Protein AF-A0A7Y9J6U3-F1 (afdb_monomer_lite)

Organism: NCBI:txid663602

Structure (mmCIF, N/CA/C/O backbone):
data_AF-A0A7Y9J6U3-F1
#
_entry.id   AF-A0A7Y9J6U3-F1
#
loop_
_atom_site.group_PDB
_atom_site.id
_atom_site.type_symbol
_atom_site.label_atom_id
_atom_site.label_alt_id
_atom_site.label_comp_id
_atom_site.label_asym_id
_atom_site.label_entity_id
_atom_site.label_seq_id
_atom_site.pdbx_PDB_ins_code
_atom_site.Cartn_x
_atom_site.Cartn_y
_atom_site.Cartn_z
_atom_site.occupancy
_atom_site.B_iso_or_equiv
_atom_site.auth_seq_id
_atom_site.auth_comp_id
_atom_site.auth_asym_id
_atom_site.auth_atom_id
_atom_site.pdbx_PDB_model_num
ATOM 1 N N . MET A 1 1 ? -11.094 16.424 -9.451 1.00 43.16 1 MET A N 1
ATOM 2 C CA . MET A 1 1 ? -11.502 15.242 -8.661 1.00 43.16 1 MET A CA 1
ATOM 3 C C . MET A 1 1 ? -12.528 15.706 -7.629 1.00 43.16 1 MET A C 1
ATOM 5 O O . MET A 1 1 ? -12.165 16.475 -6.747 1.00 43.16 1 MET A O 1
ATOM 9 N N . ARG A 1 2 ? -13.823 15.393 -7.799 1.00 45.84 2 ARG A N 1
ATOM 10 C CA . ARG A 1 2 ? -14.856 15.804 -6.826 1.00 45.84 2 ARG A CA 1
ATOM 11 C C . ARG A 1 2 ? -14.657 14.991 -5.543 1.00 45.84 2 ARG A C 1
ATOM 13 O O . ARG A 1 2 ? -14.618 13.768 -5.607 1.00 45.84 2 ARG A O 1
ATOM 20 N N . ARG A 1 3 ? -14.495 15.668 -4.404 1.00 54.56 3 ARG A N 1
ATOM 21 C CA . ARG A 1 3 ? -14.410 15.035 -3.080 1.00 54.56 3 ARG A CA 1
ATOM 22 C C . ARG A 1 3 ? -15.742 14.324 -2.823 1.00 54.56 3 ARG A C 1
ATOM 24 O O . ARG A 1 3 ? -16.779 14.980 -2.865 1.00 54.56 3 ARG A O 1
ATOM 31 N N . ASN A 1 4 ? -15.724 13.010 -2.619 1.00 56.72 4 ASN A N 1
ATOM 32 C CA . ASN A 1 4 ? -16.923 12.273 -2.226 1.00 56.72 4 ASN A CA 1
ATOM 33 C C . ASN A 1 4 ? -17.311 12.733 -0.805 1.00 56.72 4 ASN A C 1
ATOM 35 O O . ASN A 1 4 ? -16.501 12.533 0.104 1.00 56.72 4 ASN A O 1
ATOM 39 N N . PRO A 1 5 ? -18.478 13.366 -0.584 1.00 60.69 5 PRO A N 1
ATOM 40 C CA . PRO A 1 5 ? -18.851 13.914 0.725 1.00 60.69 5 PRO A CA 1
ATOM 41 C C . PRO A 1 5 ? -18.899 12.857 1.841 1.00 60.69 5 PRO A C 1
ATOM 43 O O . PRO A 1 5 ? -18.745 13.204 3.006 1.00 60.69 5 PRO A O 1
ATOM 46 N N . ASN A 1 6 ? -18.996 11.570 1.492 1.00 64.69 6 ASN A N 1
ATOM 47 C CA . ASN A 1 6 ? -19.074 10.463 2.448 1.00 64.69 6 ASN A CA 1
ATOM 48 C C . ASN A 1 6 ? -17.698 9.945 2.924 1.00 64.69 6 ASN A C 1
ATOM 50 O O . ASN A 1 6 ? -17.629 9.019 3.723 1.00 64.69 6 ASN A O 1
ATOM 54 N N . THR A 1 7 ? -16.577 10.515 2.461 1.00 68.75 7 THR A N 1
ATOM 55 C CA . THR A 1 7 ? -15.215 10.035 2.818 1.00 68.75 7 THR A CA 1
ATOM 56 C C . THR A 1 7 ? -14.757 10.380 4.239 1.00 68.75 7 THR A C 1
ATOM 58 O O . THR A 1 7 ? -13.775 9.815 4.741 1.00 68.75 7 THR A O 1
ATOM 61 N N . ASP A 1 8 ? -15.484 11.276 4.903 1.00 77.44 8 ASP A N 1
ATOM 62 C CA . ASP A 1 8 ? -15.329 11.586 6.327 1.00 77.44 8 ASP A CA 1
ATOM 63 C C . ASP A 1 8 ? -16.398 10.893 7.192 1.00 77.44 8 ASP A C 1
ATOM 65 O O . ASP A 1 8 ? -16.279 10.885 8.417 1.00 77.44 8 ASP A O 1
ATOM 69 N N . ASP A 1 9 ? -17.407 10.267 6.575 1.00 87.19 9 ASP A N 1
ATOM 70 C CA . ASP A 1 9 ? -18.463 9.548 7.282 1.00 87.19 9 ASP A CA 1
ATOM 71 C C . ASP A 1 9 ? -17.975 8.156 7.700 1.00 87.19 9 ASP A C 1
ATOM 73 O O . ASP A 1 9 ? -17.939 7.199 6.924 1.00 87.19 9 ASP A O 1
ATOM 77 N N . LEU A 1 10 ? -17.596 8.042 8.971 1.00 86.94 10 LEU A N 1
ATOM 78 C CA . LEU A 1 10 ? -17.148 6.786 9.561 1.00 86.94 10 LEU A CA 1
ATOM 79 C C . LEU A 1 10 ? -18.225 5.694 9.505 1.00 86.94 10 LEU A C 1
ATOM 81 O O . LEU A 1 10 ? -17.886 4.519 9.396 1.00 86.94 10 LEU A O 1
ATOM 85 N N . THR A 1 11 ? -19.505 6.065 9.572 1.00 89.31 11 THR A N 1
ATOM 86 C CA . THR A 1 11 ? -20.626 5.117 9.507 1.00 89.31 11 THR A CA 1
ATOM 87 C C . THR A 1 11 ? -20.688 4.480 8.128 1.00 89.31 11 THR A C 1
ATOM 89 O O . THR A 1 11 ? -20.789 3.262 8.026 1.00 89.31 11 THR A O 1
ATOM 92 N N . TYR A 1 12 ? -20.533 5.290 7.079 1.00 89.44 12 TYR A N 1
ATOM 93 C CA . TYR A 1 12 ? -20.434 4.814 5.703 1.00 89.44 12 TYR A CA 1
ATOM 94 C C . TYR A 1 12 ? -19.208 3.920 5.492 1.00 89.44 12 TYR A C 1
ATOM 96 O O . TYR A 1 12 ? -19.327 2.825 4.960 1.00 89.44 12 TYR A O 1
ATOM 104 N N . LEU A 1 13 ? -18.020 4.327 5.950 1.00 92.06 13 LEU A N 1
ATOM 105 C CA . LEU A 1 13 ? -16.812 3.503 5.775 1.00 92.06 13 LEU A CA 1
ATOM 106 C C . LEU A 1 13 ? -16.921 2.144 6.487 1.00 92.06 13 LEU A C 1
ATOM 108 O O . LEU A 1 13 ? -16.417 1.140 5.986 1.00 92.06 13 LEU A O 1
ATOM 112 N N . ARG A 1 14 ? -17.619 2.098 7.626 1.00 92.25 14 ARG A N 1
ATOM 113 C CA . ARG A 1 14 ? -17.866 0.868 8.385 1.00 92.25 14 ARG A CA 1
ATOM 114 C C . ARG A 1 14 ? -18.756 -0.138 7.669 1.00 92.25 14 ARG A C 1
ATOM 116 O O . ARG A 1 14 ? -18.616 -1.321 7.949 1.00 92.25 14 ARG A O 1
ATOM 123 N N . THR A 1 15 ? -19.613 0.273 6.732 1.00 92.50 15 THR A N 1
ATOM 124 C CA . THR A 1 15 ? -20.433 -0.694 5.977 1.00 92.50 15 THR A CA 1
ATOM 125 C C . THR A 1 15 ? -19.600 -1.583 5.052 1.00 92.50 15 THR A C 1
ATOM 127 O O . THR A 1 15 ? -20.090 -2.615 4.607 1.00 92.50 15 THR A O 1
ATOM 130 N N . PHE A 1 16 ? -18.353 -1.192 4.766 1.00 90.25 16 PHE A N 1
ATOM 131 C CA . PHE A 1 16 ? -17.386 -1.949 3.959 1.00 90.25 16 PHE A CA 1
ATOM 132 C C . PHE A 1 16 ? -16.295 -2.612 4.807 1.00 90.25 16 PHE A C 1
ATOM 134 O O . PHE A 1 16 ? -15.432 -3.308 4.274 1.00 90.25 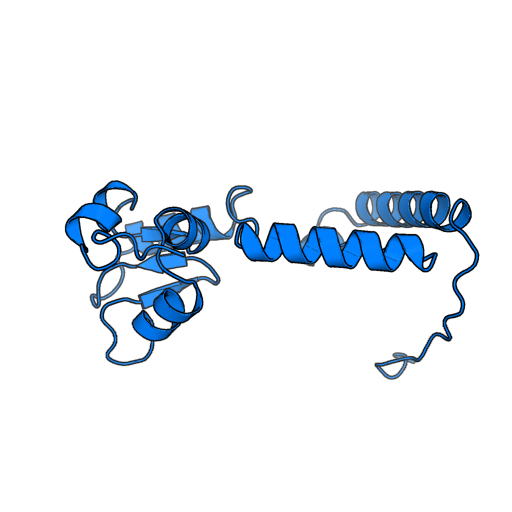16 PHE A O 1
ATOM 141 N N . ALA A 1 17 ? -16.299 -2.367 6.118 1.00 91.06 17 ALA A N 1
ATOM 142 C CA . ALA A 1 17 ? -15.341 -2.941 7.040 1.00 91.06 17 ALA A CA 1
ATOM 143 C C . ALA A 1 17 ? -15.898 -4.233 7.637 1.00 91.06 17 ALA A C 1
ATOM 145 O O . ALA A 1 17 ? -17.082 -4.343 7.950 1.00 91.06 17 ALA A O 1
ATOM 146 N N . ASP A 1 18 ? -15.010 -5.188 7.862 1.00 91.25 18 ASP A N 1
ATOM 147 C CA . ASP A 1 18 ? -15.327 -6.416 8.563 1.00 91.25 18 ASP A CA 1
ATOM 148 C C . ASP A 1 18 ? -14.796 -6.315 9.999 1.00 91.25 18 ASP A C 1
ATOM 150 O O . ASP A 1 18 ? -13.586 -6.307 10.217 1.00 91.25 18 ASP A O 1
ATOM 154 N N . ASP A 1 19 ? -15.689 -6.183 10.987 1.00 93.62 19 ASP A N 1
ATOM 155 C CA . ASP A 1 19 ? -15.324 -5.972 12.405 1.00 93.62 19 ASP A CA 1
ATOM 156 C C . ASP A 1 19 ? -14.436 -4.724 12.612 1.00 93.62 19 ASP A C 1
ATOM 158 O O . ASP A 1 19 ? -13.420 -4.760 13.307 1.00 93.62 19 ASP A O 1
ATOM 162 N N . ASP A 1 20 ? -14.800 -3.618 11.947 1.00 95.69 20 ASP A N 1
ATOM 163 C CA . ASP A 1 20 ? -14.028 -2.366 11.831 1.00 95.69 20 ASP A CA 1
ATOM 164 C C . ASP A 1 20 ? -12.662 -2.499 11.118 1.00 95.69 20 ASP A C 1
ATOM 166 O O . ASP A 1 20 ? -11.923 -1.513 11.018 1.00 95.69 20 ASP A O 1
ATOM 170 N N . VAL A 1 21 ? -12.313 -3.682 10.601 1.00 95.31 21 VAL A N 1
ATOM 171 C CA . VAL A 1 21 ? -11.079 -3.931 9.845 1.00 95.31 21 VAL A CA 1
ATOM 172 C C . VAL A 1 21 ? -11.341 -3.770 8.353 1.00 95.31 21 VAL A C 1
ATOM 174 O O . VAL A 1 21 ? -12.260 -4.369 7.800 1.00 95.31 21 VAL A O 1
ATOM 177 N N . ILE A 1 22 ? -10.513 -2.978 7.677 1.00 93.94 22 ILE A N 1
ATOM 178 C CA . ILE A 1 22 ? -10.662 -2.700 6.248 1.00 93.94 22 ILE A CA 1
ATOM 179 C C . ILE A 1 2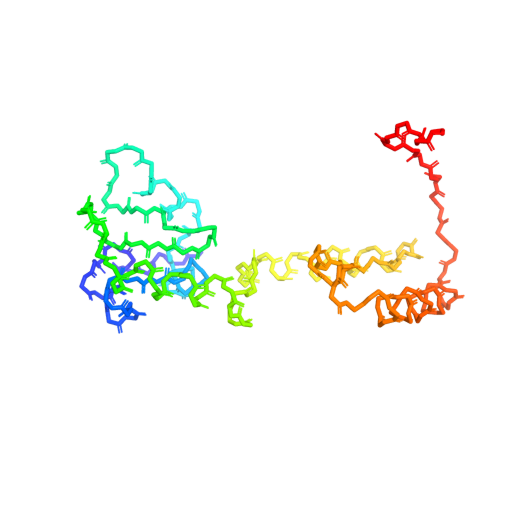2 ? -9.303 -2.577 5.557 1.00 93.94 22 ILE A C 1
ATOM 181 O O . ILE A 1 22 ? -8.323 -2.091 6.134 1.00 93.94 22 ILE A O 1
ATOM 185 N N . ALA A 1 23 ? -9.235 -3.012 4.300 1.00 89.81 23 ALA A N 1
ATOM 186 C CA . ALA A 1 23 ? -8.051 -2.831 3.473 1.00 89.81 23 ALA A CA 1
ATOM 187 C C . ALA A 1 23 ? -7.935 -1.371 2.996 1.00 89.81 23 ALA A C 1
ATOM 189 O O . ALA A 1 23 ? -8.920 -0.734 2.619 1.00 89.81 23 ALA A O 1
ATOM 190 N N . VAL A 1 24 ? -6.712 -0.842 2.952 1.00 88.75 24 VAL A N 1
ATOM 191 C CA . VAL A 1 24 ? -6.423 0.522 2.472 1.00 88.75 24 VAL A CA 1
ATOM 192 C C . VAL A 1 24 ? -6.895 0.706 1.028 1.00 88.75 24 VAL A C 1
ATOM 194 O O . VAL A 1 24 ? -7.442 1.754 0.697 1.00 88.75 24 VAL A O 1
ATOM 197 N N . VAL A 1 25 ? -6.747 -0.322 0.185 1.00 84.06 25 VAL A N 1
ATOM 198 C CA . VAL A 1 25 ? -7.226 -0.312 -1.207 1.00 84.06 25 VAL A CA 1
ATOM 199 C C . VAL A 1 25 ? -8.734 -0.055 -1.300 1.00 84.06 25 VAL A C 1
ATOM 201 O O . VAL A 1 25 ? -9.174 0.665 -2.194 1.00 84.06 25 VAL A O 1
ATOM 204 N N . GLU A 1 26 ? -9.517 -0.571 -0.352 1.00 87.12 26 GLU A N 1
ATOM 205 C CA . GLU A 1 26 ? -10.968 -0.391 -0.324 1.00 87.12 26 GLU A CA 1
ATOM 206 C C . GLU A 1 26 ? -11.337 1.024 0.133 1.00 87.12 26 GLU A C 1
ATOM 208 O O . GLU A 1 26 ? -12.142 1.692 -0.508 1.00 87.12 26 GLU A O 1
ATOM 213 N N . LEU A 1 27 ? -10.651 1.560 1.148 1.00 89.81 27 LEU A N 1
ATOM 214 C CA . LEU A 1 27 ? -10.795 2.969 1.540 1.00 89.81 27 LEU A CA 1
ATOM 215 C C . LEU A 1 27 ? -10.489 3.927 0.377 1.00 89.81 27 LEU A C 1
ATOM 217 O O . LEU A 1 27 ? -11.200 4.917 0.189 1.00 89.81 27 LEU A O 1
ATOM 221 N N . VAL A 1 28 ? -9.470 3.616 -0.429 1.00 88.31 28 VAL A N 1
ATOM 222 C CA . VAL A 1 28 ? -9.122 4.396 -1.625 1.00 88.31 28 VAL A CA 1
ATOM 223 C C . VAL A 1 28 ? -10.205 4.299 -2.694 1.00 88.31 28 VAL A C 1
ATOM 225 O O . VAL A 1 28 ? -10.592 5.330 -3.245 1.00 88.31 28 VAL A O 1
ATOM 228 N N . ARG A 1 29 ? -10.767 3.108 -2.938 1.00 83.94 29 ARG A N 1
ATOM 229 C CA . ARG A 1 29 ? -11.917 2.927 -3.846 1.00 83.94 29 ARG A CA 1
ATOM 230 C C . ARG A 1 29 ? -13.148 3.717 -3.402 1.00 83.94 29 ARG A C 1
ATOM 232 O O . ARG A 1 29 ? -13.838 4.286 -4.241 1.00 83.94 29 ARG A O 1
ATOM 239 N N . LEU A 1 30 ? -13.382 3.821 -2.093 1.00 87.88 30 LEU A N 1
ATOM 240 C CA . LEU A 1 30 ? -14.459 4.632 -1.506 1.00 87.88 30 LEU A CA 1
ATOM 241 C C . LEU A 1 30 ? -14.189 6.149 -1.586 1.00 87.88 30 LEU A C 1
ATOM 243 O O . LEU A 1 30 ? -15.072 6.962 -1.291 1.00 87.88 30 LEU A O 1
ATOM 247 N N . GLY A 1 31 ? -12.991 6.539 -2.030 1.00 87.94 31 GLY A N 1
ATOM 248 C CA . GLY A 1 31 ? -12.582 7.916 -2.291 1.00 87.94 31 GLY A CA 1
ATOM 249 C C . GLY A 1 31 ? -11.719 8.541 -1.197 1.00 87.94 31 GLY A C 1
ATOM 250 O O . GLY A 1 31 ? -11.442 9.738 -1.278 1.00 87.94 31 GLY A O 1
ATOM 251 N N . VAL A 1 32 ? -11.303 7.786 -0.172 1.00 89.56 32 VAL A N 1
ATOM 252 C CA . VAL A 1 32 ? -10.400 8.276 0.880 1.00 89.56 32 VAL A CA 1
ATOM 253 C C . VAL A 1 32 ? -8.963 8.188 0.356 1.00 89.56 32 VAL A C 1
ATOM 255 O O . VAL A 1 32 ? -8.451 7.082 0.204 1.00 89.56 32 VAL A O 1
ATOM 258 N N . PRO A 1 33 ? -8.259 9.308 0.107 1.00 87.25 33 PRO A N 1
ATOM 259 C CA . PRO A 1 33 ? -6.906 9.241 -0.437 1.00 87.25 33 PRO A CA 1
ATOM 260 C C . PRO A 1 33 ? -5.968 8.467 0.493 1.00 87.25 33 PRO A C 1
ATOM 262 O O . PRO A 1 33 ? -6.012 8.660 1.709 1.00 87.25 33 PRO A O 1
ATOM 265 N N . GLU A 1 34 ? -5.063 7.665 -0.059 1.00 82.12 34 GLU A N 1
ATOM 266 C CA . GLU A 1 3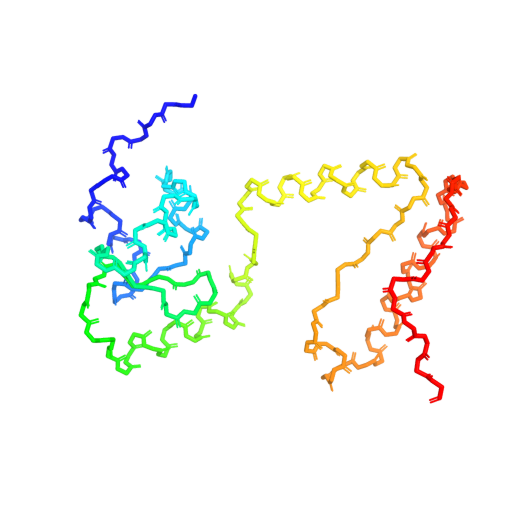4 ? -4.138 6.821 0.713 1.00 82.12 34 GLU A CA 1
ATOM 267 C C . GLU A 1 34 ? -3.312 7.630 1.731 1.00 82.12 34 GLU A C 1
ATOM 269 O O . GLU A 1 34 ? -3.183 7.264 2.900 1.00 82.12 34 GLU A O 1
ATOM 274 N N . THR A 1 35 ? -2.847 8.817 1.332 1.00 83.31 35 THR A N 1
ATOM 275 C CA . THR A 1 35 ? -2.149 9.760 2.222 1.00 83.31 35 THR A CA 1
ATOM 276 C C . THR A 1 35 ? -3.014 10.213 3.400 1.00 83.31 35 THR A C 1
ATOM 278 O O . THR A 1 35 ? -2.503 10.456 4.494 1.00 83.31 35 THR A O 1
ATOM 281 N N . THR A 1 36 ? -4.331 10.312 3.208 1.00 91.31 36 THR A N 1
ATOM 282 C CA . THR A 1 36 ? -5.299 10.611 4.269 1.00 91.31 36 THR A CA 1
ATOM 283 C C . THR A 1 36 ? -5.500 9.414 5.187 1.00 91.31 36 THR A C 1
ATOM 285 O O . THR A 1 36 ? -5.540 9.609 6.401 1.00 91.31 36 THR A O 1
ATOM 288 N N . VAL A 1 37 ? -5.550 8.195 4.643 1.00 91.12 37 VAL A N 1
ATOM 289 C CA . VAL A 1 37 ? -5.634 6.961 5.436 1.00 91.12 37 VAL A CA 1
ATOM 290 C C . VAL A 1 37 ? -4.437 6.845 6.382 1.00 91.12 37 VAL A C 1
ATOM 292 O O . VAL A 1 37 ? -4.618 6.768 7.598 1.00 91.12 37 VAL A O 1
ATOM 295 N N . TYR A 1 38 ? -3.207 6.940 5.865 1.00 88.06 38 TYR A N 1
ATOM 296 C CA . TYR A 1 38 ? -2.009 6.859 6.707 1.00 88.06 38 TYR A CA 1
ATOM 297 C C . TYR A 1 38 ? -1.876 8.040 7.670 1.00 88.06 38 TYR A C 1
ATOM 299 O O . TYR A 1 38 ? -1.447 7.851 8.807 1.00 88.06 38 TYR A O 1
ATOM 307 N N . ARG A 1 39 ? -2.294 9.252 7.273 1.00 90.25 39 ARG A N 1
ATOM 308 C CA . ARG A 1 39 ? -2.355 10.404 8.188 1.00 90.25 39 ARG A CA 1
ATOM 309 C C . ARG A 1 39 ? -3.300 10.138 9.364 1.00 90.25 39 ARG A C 1
ATOM 311 O O . ARG A 1 39 ? -2.940 10.468 10.489 1.00 90.25 39 ARG A O 1
ATOM 318 N N . ARG A 1 40 ? -4.463 9.520 9.124 1.00 93.38 40 ARG A N 1
ATOM 319 C CA . ARG A 1 40 ? -5.428 9.120 10.167 1.00 93.38 40 ARG A CA 1
ATOM 320 C C . ARG A 1 40 ? -4.924 7.986 11.065 1.00 93.38 40 ARG A C 1
ATOM 322 O O . ARG A 1 40 ? -5.433 7.851 12.170 1.00 93.38 40 ARG A O 1
ATOM 329 N N . CYS A 1 41 ? -3.928 7.220 10.617 1.00 93.00 41 CYS A N 1
ATOM 330 C CA . CYS A 1 41 ? -3.292 6.151 11.394 1.00 93.00 41 CYS A CA 1
ATOM 331 C C . CYS A 1 41 ? -2.096 6.612 12.247 1.00 93.00 41 CYS A C 1
ATOM 333 O O . CYS A 1 41 ? -1.509 5.798 12.961 1.00 93.00 41 CYS A O 1
ATOM 335 N N . ARG A 1 42 ? -1.679 7.883 12.148 1.00 90.44 42 ARG A N 1
ATOM 336 C CA . ARG A 1 42 ? -0.580 8.432 12.963 1.00 90.44 42 ARG A CA 1
ATOM 337 C C . ARG A 1 42 ? -0.946 8.430 14.456 1.00 90.44 42 ARG A C 1
ATOM 339 O O . ARG A 1 42 ? -2.133 8.411 14.778 1.00 90.44 42 ARG A O 1
ATOM 346 N N . PRO A 1 43 ? 0.039 8.492 15.374 1.00 87.75 43 PRO A N 1
ATOM 347 C CA . PRO A 1 43 ? -0.232 8.596 16.808 1.00 87.75 43 PRO A CA 1
ATOM 348 C C . PRO A 1 43 ? -1.246 9.705 17.128 1.00 87.75 43 PRO A C 1
ATOM 350 O O . PRO A 1 43 ? -1.113 10.823 16.635 1.00 87.75 43 PRO A O 1
ATOM 353 N N . GLY A 1 44 ? -2.272 9.381 17.922 1.00 87.00 44 GLY A N 1
ATOM 354 C CA . GLY A 1 44 ? -3.382 10.291 18.246 1.00 87.00 44 GLY A CA 1
ATOM 355 C C . GLY A 1 44 ? -4.459 10.424 17.160 1.00 87.00 44 GLY A C 1
ATOM 356 O O . GLY A 1 44 ? -5.446 11.125 17.365 1.00 87.00 44 GLY A O 1
ATOM 357 N N . GLY A 1 45 ? -4.294 9.760 16.014 1.00 90.56 45 GLY A N 1
ATOM 358 C CA . GLY A 1 45 ? -5.288 9.703 14.949 1.00 90.56 45 GLY A CA 1
ATOM 359 C C . GLY A 1 45 ? -6.466 8.772 15.270 1.00 90.56 45 GLY A C 1
ATOM 360 O O . GLY A 1 45 ? -6.382 7.951 16.185 1.00 90.56 45 GLY A O 1
ATOM 361 N N . PRO A 1 46 ? -7.581 8.890 14.525 1.00 93.62 46 PRO A N 1
ATOM 362 C CA . PRO A 1 46 ? -8.806 8.138 14.799 1.00 93.62 46 PRO A CA 1
ATOM 363 C C . PRO A 1 46 ? -8.723 6.655 14.413 1.00 93.62 46 PRO A C 1
ATOM 365 O O . PRO A 1 46 ? -9.598 5.883 14.802 1.00 93.62 46 PRO A O 1
ATOM 368 N N . TRP A 1 47 ? -7.713 6.261 13.635 1.00 95.50 47 TRP A N 1
ATOM 369 C CA . TRP A 1 47 ? -7.558 4.914 13.089 1.00 95.50 47 TRP A CA 1
ATOM 370 C C . TRP A 1 47 ? -6.223 4.304 13.510 1.00 95.50 47 TRP A C 1
ATOM 372 O O . TRP A 1 47 ? -5.296 5.006 13.917 1.00 95.50 47 TRP A O 1
ATOM 382 N N . ARG A 1 48 ? -6.102 2.983 13.378 1.00 95.06 48 ARG A N 1
ATOM 383 C CA . ARG A 1 48 ? -4.880 2.241 13.703 1.00 95.06 48 ARG A CA 1
ATOM 384 C C . ARG A 1 48 ? -4.472 1.345 12.541 1.00 95.06 48 ARG A C 1
ATOM 386 O O . ARG A 1 48 ? -5.285 0.589 12.026 1.00 95.06 48 ARG A O 1
ATOM 393 N N . LEU A 1 49 ? -3.195 1.366 12.172 1.00 93.00 49 LEU A N 1
ATOM 394 C CA . LEU A 1 49 ? -2.639 0.397 11.227 1.00 93.00 49 LEU A CA 1
ATOM 395 C C . LEU A 1 49 ? -2.450 -0.958 11.935 1.00 93.00 49 LEU A C 1
ATOM 397 O O . LEU A 1 49 ? -1.762 -1.018 12.954 1.00 93.00 49 LEU A O 1
ATOM 401 N N . LEU A 1 50 ? -3.067 -2.030 11.427 1.00 91.25 50 LEU A N 1
ATOM 402 C CA . LEU A 1 50 ? -2.946 -3.387 11.994 1.00 91.25 50 LEU A CA 1
ATOM 403 C C . LEU A 1 50 ? -1.876 -4.228 11.292 1.00 91.25 50 LEU A C 1
ATOM 405 O O . LEU A 1 50 ? -1.222 -5.051 11.927 1.00 91.25 50 LEU A O 1
ATOM 409 N N . ALA A 1 51 ? -1.712 -4.013 9.990 1.00 87.12 51 ALA A N 1
ATOM 410 C CA . ALA A 1 51 ? -0.702 -4.615 9.127 1.00 87.12 51 ALA A CA 1
ATOM 411 C C . ALA A 1 51 ? -0.464 -3.672 7.930 1.00 87.12 51 ALA A C 1
ATOM 413 O O . ALA A 1 51 ? -1.286 -2.779 7.699 1.00 87.12 51 ALA A O 1
ATOM 414 N N . PRO A 1 52 ? 0.615 -3.830 7.142 1.00 85.19 52 PRO A N 1
ATOM 415 C CA . PRO A 1 52 ? 0.790 -3.040 5.926 1.00 85.19 52 PRO A CA 1
ATOM 416 C C . PRO A 1 52 ? -0.435 -3.171 5.011 1.00 85.19 52 PRO A C 1
ATOM 418 O O . PRO A 1 52 ? -0.791 -4.280 4.614 1.00 85.19 52 PRO A O 1
ATOM 421 N N . GLY A 1 53 ? -1.092 -2.046 4.717 1.00 85.12 53 GLY A N 1
ATOM 422 C CA . GLY A 1 53 ? -2.311 -1.990 3.907 1.00 85.12 53 GLY A CA 1
ATOM 423 C C . GLY A 1 53 ? -3.614 -2.396 4.615 1.00 85.12 53 GLY A C 1
ATOM 424 O O . GLY A 1 53 ? -4.639 -2.440 3.946 1.00 85.12 53 GLY A O 1
ATOM 425 N N . VAL A 1 54 ? -3.616 -2.655 5.931 1.00 92.38 54 VAL A N 1
ATOM 426 C CA . VAL A 1 54 ? -4.831 -2.984 6.706 1.00 92.38 54 VAL A CA 1
ATOM 427 C C . VAL A 1 54 ? -5.016 -2.027 7.876 1.00 92.38 54 VAL A C 1
ATOM 429 O O . VAL A 1 54 ? -4.125 -1.868 8.715 1.00 92.38 54 VAL A O 1
ATOM 432 N N . VAL A 1 55 ? -6.204 -1.437 7.974 1.00 94.56 55 VAL A N 1
ATOM 433 C CA . VAL A 1 55 ? -6.546 -0.417 8.966 1.00 94.56 55 VAL A CA 1
ATOM 434 C C . VAL A 1 55 ? -7.718 -0.876 9.826 1.00 94.56 55 VAL A C 1
ATOM 436 O O . VAL A 1 55 ? -8.672 -1.470 9.337 1.00 94.56 55 VAL A O 1
ATOM 439 N N . LEU A 1 56 ? -7.642 -0.567 11.116 1.00 96.50 56 LEU A N 1
ATOM 440 C CA . LEU A 1 56 ? -8.755 -0.584 12.053 1.00 96.50 56 LEU A CA 1
ATOM 441 C C . LEU A 1 56 ? -9.345 0.824 12.135 1.00 96.50 56 LEU A C 1
ATOM 443 O O . LEU A 1 56 ? -8.634 1.777 12.467 1.00 96.50 56 LEU A O 1
ATOM 447 N N . LEU A 1 57 ? -10.646 0.954 11.885 1.00 95.75 57 LEU A N 1
ATOM 448 C CA . LEU A 1 57 ? -11.366 2.232 11.881 1.00 95.75 57 LEU A CA 1
ATOM 449 C C . LEU A 1 57 ? -11.696 2.767 13.290 1.00 95.75 57 LEU A C 1
ATOM 451 O O . LEU A 1 57 ? -12.588 3.598 13.456 1.00 95.75 57 LEU A O 1
ATOM 455 N N . THR A 1 58 ? -10.970 2.306 14.311 1.00 90.81 58 THR A N 1
ATOM 456 C CA . THR A 1 58 ? -11.122 2.723 15.709 1.00 90.81 58 THR A CA 1
ATOM 457 C C . THR A 1 58 ? -9.763 2.906 16.387 1.00 90.81 58 THR A C 1
ATOM 459 O O . THR A 1 58 ? -8.731 2.416 15.920 1.00 90.81 58 THR A O 1
ATOM 462 N N . THR A 1 59 ? -9.762 3.597 17.527 1.00 85.06 59 THR A N 1
ATOM 463 C CA . THR A 1 59 ? -8.567 3.838 18.354 1.00 85.06 59 THR A CA 1
ATOM 464 C C . THR A 1 59 ? -8.334 2.765 19.425 1.00 85.06 59 THR A C 1
ATOM 466 O O . THR A 1 59 ? -7.270 2.742 20.057 1.00 85.06 59 THR A O 1
ATOM 469 N N . GLY A 1 60 ? -9.300 1.859 19.612 1.00 87.31 60 GLY A N 1
ATOM 470 C CA . GLY A 1 60 ? -9.292 0.833 20.651 1.00 87.31 60 GLY A CA 1
ATOM 471 C C . GLY A 1 60 ? -8.141 -0.168 20.528 1.00 87.31 60 GLY A C 1
ATOM 472 O O . GLY A 1 60 ? -7.456 -0.264 19.505 1.00 87.31 60 GLY A O 1
ATOM 473 N N . VAL A 1 61 ? -7.913 -0.928 21.601 1.00 92.44 61 VAL A N 1
ATOM 474 C CA . VAL A 1 61 ? -7.004 -2.080 21.556 1.00 92.44 61 VAL A CA 1
ATOM 475 C C . VAL A 1 61 ? -7.624 -3.128 20.624 1.00 92.44 61 VAL A C 1
ATOM 477 O O . VAL A 1 61 ? -8.748 -3.554 20.891 1.00 92.44 61 VAL A O 1
ATOM 480 N N . PRO A 1 62 ? -6.926 -3.569 19.559 1.00 95.12 62 PRO A N 1
ATOM 481 C CA . PRO A 1 62 ? -7.481 -4.549 18.634 1.00 95.12 62 PRO A CA 1
ATOM 482 C C . PRO A 1 62 ? -7.832 -5.849 19.355 1.00 95.12 62 PRO A C 1
ATOM 484 O O . PRO A 1 62 ? -7.050 -6.349 20.173 1.00 95.12 62 PRO A O 1
ATOM 487 N N . THR A 1 63 ? -8.974 -6.442 19.030 1.00 97.06 63 THR A N 1
ATOM 488 C CA . THR A 1 63 ? -9.350 -7.763 19.543 1.00 97.06 63 THR A CA 1
ATOM 489 C C . THR A 1 63 ? -8.570 -8.872 18.827 1.00 97.06 63 THR A C 1
ATOM 491 O O . THR A 1 63 ? -7.898 -8.654 17.814 1.00 97.06 63 THR A O 1
ATOM 494 N N . ARG A 1 64 ? -8.641 -10.106 19.346 1.00 96.19 64 ARG A N 1
ATOM 495 C CA . 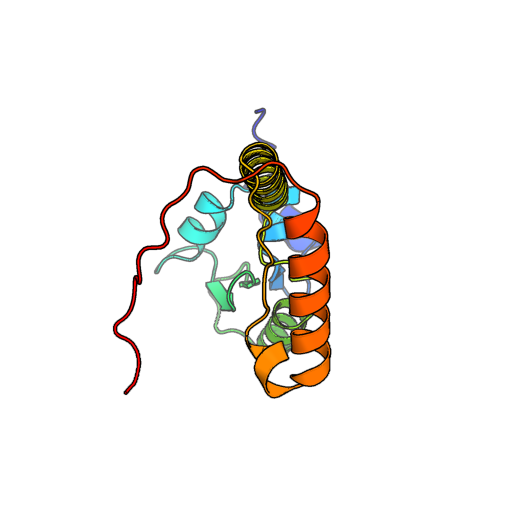ARG A 1 64 ? -8.061 -11.277 18.661 1.00 96.19 64 ARG A CA 1
ATOM 496 C C . ARG A 1 64 ? -8.721 -11.515 17.296 1.00 96.19 64 ARG A C 1
ATOM 498 O O . ARG A 1 64 ? -8.005 -11.827 16.352 1.00 96.19 64 ARG A O 1
ATOM 505 N N . SER A 1 65 ? -10.042 -11.331 17.205 1.00 94.62 65 SER A N 1
ATOM 506 C CA . SER A 1 65 ? -10.816 -11.411 15.954 1.00 94.62 65 SER A CA 1
ATOM 507 C C . SER A 1 65 ? -10.276 -10.424 14.919 1.00 94.62 65 SER A C 1
ATOM 509 O O . SER A 1 65 ? -9.853 -10.828 13.839 1.00 94.62 65 SER A O 1
ATOM 511 N N . GLN A 1 66 ? -10.151 -9.150 15.295 1.00 96.06 66 GLN A N 1
ATOM 512 C CA . GLN A 1 66 ? -9.661 -8.093 14.405 1.00 96.06 66 GLN A CA 1
ATOM 513 C C . GLN A 1 66 ? -8.228 -8.344 13.925 1.00 96.06 66 GLN A C 1
ATOM 515 O O . GLN A 1 66 ? -7.924 -8.157 12.749 1.00 96.06 66 GLN A O 1
ATOM 520 N N . ARG A 1 67 ? -7.341 -8.829 14.807 1.00 95.50 67 ARG A N 1
ATOM 521 C CA . ARG A 1 67 ? -5.982 -9.231 14.406 1.00 95.50 67 ARG A CA 1
ATOM 522 C C . ARG A 1 67 ? -5.986 -10.389 13.408 1.00 95.50 67 ARG A C 1
ATOM 524 O O . ARG A 1 67 ? -5.187 -10.371 12.478 1.00 95.50 67 ARG A O 1
ATOM 531 N N . LEU A 1 68 ? -6.862 -11.379 13.591 1.00 91.00 68 LEU A N 1
ATOM 532 C CA . LEU A 1 68 ? -6.974 -12.513 12.673 1.00 91.00 68 LEU A CA 1
ATOM 533 C C . LEU A 1 68 ? -7.501 -12.068 11.303 1.00 91.00 68 LEU A C 1
ATOM 535 O O . LEU A 1 68 ? -6.898 -12.409 10.291 1.00 91.00 68 LEU A O 1
ATOM 539 N N . ARG A 1 69 ? -8.561 -11.251 11.268 1.00 90.38 69 ARG A N 1
ATOM 540 C CA . ARG A 1 69 ? -9.085 -10.657 10.024 1.00 90.38 69 ARG A CA 1
ATOM 541 C C . ARG A 1 69 ? -8.022 -9.830 9.310 1.00 90.38 69 ARG A C 1
ATOM 543 O O . ARG A 1 69 ? -7.844 -9.971 8.107 1.00 90.38 69 ARG A O 1
ATOM 550 N N . ALA A 1 70 ? -7.252 -9.036 10.055 1.00 89.81 70 ALA A N 1
ATOM 551 C CA . ALA A 1 70 ? -6.162 -8.261 9.479 1.00 89.81 70 ALA A CA 1
ATOM 552 C C . ALA A 1 70 ? -5.047 -9.133 8.893 1.00 89.81 70 ALA A C 1
ATOM 554 O O . ALA A 1 70 ? -4.527 -8.813 7.829 1.00 89.81 70 ALA A O 1
ATOM 555 N N . ALA A 1 71 ? -4.699 -10.244 9.547 1.00 87.50 71 ALA A N 1
ATOM 556 C CA . ALA A 1 71 ? -3.728 -11.198 9.020 1.00 87.50 71 ALA A CA 1
ATOM 557 C C . ALA A 1 71 ? -4.228 -11.879 7.735 1.00 87.50 71 ALA A C 1
ATOM 559 O O . ALA A 1 71 ? -3.459 -12.026 6.788 1.00 87.50 71 ALA A O 1
ATOM 560 N N . LEU A 1 72 ? -5.511 -12.254 7.690 1.00 83.56 72 LEU A N 1
ATOM 561 C CA . LEU A 1 72 ? -6.140 -12.852 6.510 1.00 83.56 72 LEU A CA 1
ATOM 562 C C . LEU A 1 72 ? -6.197 -11.870 5.341 1.00 83.56 72 LEU A C 1
ATOM 564 O O . LEU A 1 72 ? -5.789 -12.228 4.243 1.00 83.56 72 LEU A O 1
ATOM 568 N N . LEU A 1 73 ? -6.622 -10.627 5.587 1.00 82.62 73 LEU A N 1
ATOM 569 C CA . LEU A 1 73 ? -6.601 -9.574 4.575 1.00 82.62 73 LEU A CA 1
ATOM 570 C C . LEU A 1 73 ? -5.179 -9.356 4.068 1.00 82.62 73 LEU A C 1
ATOM 572 O O . LEU A 1 73 ? -4.953 -9.461 2.872 1.00 82.62 73 LEU A O 1
ATOM 576 N N . HIS A 1 74 ? -4.211 -9.150 4.964 1.00 80.75 74 HIS A N 1
ATOM 577 C CA . HIS A 1 74 ? -2.822 -8.884 4.591 1.00 80.75 74 HIS A CA 1
ATOM 578 C C . HIS A 1 74 ? -2.159 -10.034 3.811 1.00 80.75 74 HIS A C 1
ATOM 580 O O . HIS A 1 74 ? -1.342 -9.787 2.923 1.00 80.75 74 HIS A O 1
ATOM 586 N N . GLY A 1 75 ? -2.484 -11.285 4.150 1.00 71.62 75 GLY A N 1
ATOM 587 C CA . GLY A 1 75 ? -1.947 -12.481 3.497 1.00 71.62 75 GLY A CA 1
ATOM 588 C C . GLY A 1 75 ? -2.724 -12.946 2.260 1.00 71.62 75 GLY A C 1
ATOM 589 O O . GLY A 1 75 ? -2.216 -13.791 1.523 1.00 71.62 75 GLY A O 1
ATOM 590 N N . GLY A 1 76 ? -3.934 -12.426 2.038 1.00 65.81 76 GLY A N 1
ATOM 591 C CA . GLY A 1 76 ? -4.834 -12.848 0.968 1.00 65.81 76 GLY A CA 1
ATOM 592 C C . GLY A 1 76 ? -4.484 -12.259 -0.406 1.00 65.81 76 GLY A C 1
ATOM 593 O O . GLY A 1 76 ? -3.840 -11.210 -0.498 1.00 65.81 76 GLY A O 1
ATOM 594 N N . PRO A 1 77 ? -4.905 -12.904 -1.509 1.00 55.28 77 PRO A N 1
ATOM 595 C CA . PRO A 1 77 ? -4.737 -12.384 -2.869 1.00 55.28 77 PRO A CA 1
ATOM 596 C C . PRO A 1 77 ? -5.435 -11.031 -3.092 1.00 55.28 77 PRO A C 1
ATOM 598 O O . PRO A 1 77 ? -4.979 -10.253 -3.931 1.00 55.28 77 PRO A O 1
ATOM 601 N N . GLU A 1 78 ? -6.469 -10.716 -2.303 1.00 50.59 78 GLU A N 1
ATOM 602 C CA . GLU A 1 78 ? -7.119 -9.394 -2.266 1.00 50.59 78 GLU A CA 1
ATOM 603 C C . GLU A 1 78 ? -6.176 -8.266 -1.802 1.00 50.59 78 GLU A C 1
ATOM 605 O O . GLU A 1 78 ? -6.382 -7.105 -2.161 1.00 50.59 78 GLU A O 1
ATOM 610 N N . HIS A 1 79 ? -5.093 -8.592 -1.085 1.00 53.44 79 HIS A N 1
ATOM 611 C CA . HIS A 1 79 ? -3.985 -7.683 -0.790 1.00 53.44 79 HIS A CA 1
ATOM 612 C C . HIS A 1 79 ? -3.019 -7.595 -1.974 1.00 53.44 79 HIS A C 1
ATOM 614 O O . HIS A 1 79 ? -1.846 -7.990 -1.941 1.00 53.44 79 HIS A O 1
ATOM 620 N N . HIS A 1 80 ? -3.509 -7.031 -3.069 1.00 55.94 80 HIS A N 1
ATOM 621 C CA . HIS A 1 80 ? -2.603 -6.380 -3.993 1.00 55.94 80 HIS A CA 1
ATOM 622 C C . HIS A 1 80 ? -2.088 -5.124 -3.272 1.00 55.94 80 HIS A C 1
ATOM 624 O O . HIS A 1 80 ? -2.864 -4.224 -2.971 1.00 55.94 80 HIS A O 1
ATOM 630 N N . PHE A 1 81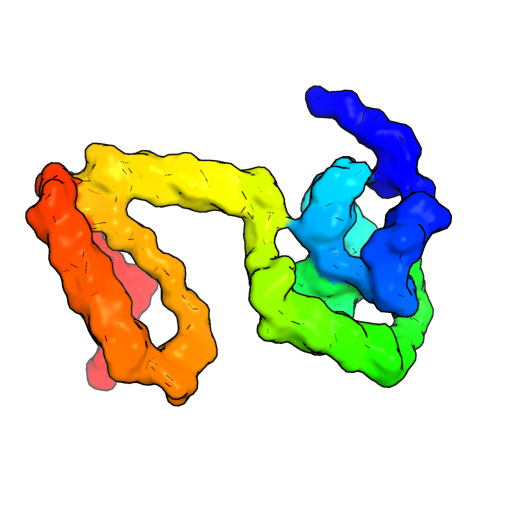 ? -0.793 -5.082 -2.937 1.00 57.56 81 PHE A N 1
ATOM 631 C CA . PHE A 1 81 ? -0.113 -3.991 -2.206 1.00 57.56 81 PHE A CA 1
ATOM 632 C C . PHE A 1 81 ? -0.151 -2.622 -2.912 1.00 57.56 81 PHE A C 1
ATOM 634 O O . PHE A 1 81 ? 0.574 -1.710 -2.526 1.00 57.56 81 PHE A O 1
ATOM 641 N N . MET A 1 82 ? -0.956 -2.491 -3.961 1.00 58.22 82 MET A N 1
ATOM 642 C CA . MET A 1 82 ? -1.075 -1.307 -4.784 1.00 58.22 82 MET A CA 1
ATOM 643 C C . MET A 1 82 ? -2.542 -0.882 -4.826 1.00 58.22 82 MET A C 1
ATOM 645 O O . MET A 1 82 ? -3.430 -1.670 -5.157 1.00 58.22 82 MET A O 1
ATOM 649 N N . THR A 1 83 ? -2.797 0.378 -4.496 1.00 66.62 83 THR A N 1
ATOM 650 C CA . THR A 1 83 ? -4.057 1.064 -4.789 1.00 66.62 83 THR A CA 1
ATOM 651 C C . THR A 1 83 ? -4.330 1.056 -6.298 1.00 66.62 83 THR A C 1
ATOM 653 O O . THR A 1 83 ? -3.394 0.878 -7.078 1.00 66.62 83 THR A O 1
ATOM 656 N N . PRO A 1 84 ? -5.575 1.269 -6.768 1.00 63.75 84 PRO A N 1
ATOM 657 C CA . PRO A 1 84 ? -5.851 1.308 -8.206 1.00 63.75 84 PRO A CA 1
ATOM 658 C C . PRO A 1 84 ? -4.973 2.325 -8.951 1.00 63.75 84 PRO A C 1
ATOM 660 O O . PRO A 1 84 ? -4.461 2.019 -10.022 1.00 63.75 84 PRO A O 1
ATOM 663 N N . ASP A 1 85 ? -4.717 3.488 -8.346 1.00 62.00 85 ASP A N 1
ATOM 664 C CA . ASP A 1 85 ? -3.819 4.501 -8.910 1.00 62.00 85 ASP A CA 1
ATOM 665 C C . ASP A 1 85 ? -2.363 4.015 -8.957 1.00 62.00 85 ASP A C 1
ATOM 667 O O . ASP A 1 85 ? -1.679 4.228 -9.955 1.00 62.00 85 ASP A O 1
ATOM 671 N N . GLN A 1 86 ? -1.888 3.305 -7.927 1.00 61.88 86 GLN A N 1
ATOM 672 C CA . GLN A 1 86 ? -0.557 2.685 -7.933 1.00 61.88 86 GLN A CA 1
ATOM 673 C C . GLN A 1 86 ? -0.448 1.556 -8.965 1.00 61.88 86 GLN A C 1
ATOM 675 O O . GLN A 1 86 ? 0.618 1.383 -9.550 1.00 61.88 86 GLN A O 1
ATOM 680 N N . VAL A 1 87 ? -1.526 0.809 -9.224 1.00 68.25 87 VAL A N 1
ATOM 681 C CA . VAL A 1 87 ? -1.575 -0.191 -10.303 1.00 68.25 87 VAL A CA 1
ATOM 682 C C . VAL A 1 87 ? -1.478 0.503 -11.657 1.00 68.25 87 VAL A C 1
ATOM 684 O O . VAL A 1 87 ? -0.632 0.129 -12.463 1.00 68.25 87 VAL A O 1
ATOM 687 N N . ILE A 1 88 ? -2.279 1.548 -11.890 1.00 72.06 88 ILE A N 1
ATOM 688 C CA . ILE A 1 88 ? -2.247 2.333 -13.133 1.00 72.06 88 ILE A CA 1
ATOM 689 C C . ILE A 1 88 ? -0.859 2.940 -13.352 1.00 72.06 88 ILE A C 1
ATOM 691 O O . ILE A 1 88 ? -0.329 2.883 -14.463 1.00 72.06 88 ILE A O 1
ATOM 695 N N . GLU A 1 89 ? -0.250 3.497 -12.307 1.00 70.00 89 GLU A N 1
ATOM 696 C CA . GLU A 1 89 ? 1.087 4.077 -12.395 1.00 70.00 89 GLU A CA 1
ATOM 697 C C . GLU A 1 89 ? 2.153 3.004 -12.629 1.00 70.00 89 GLU A C 1
ATOM 699 O O . GLU A 1 89 ? 3.006 3.165 -13.494 1.00 70.00 89 GLU A O 1
ATOM 704 N N . THR A 1 90 ? 2.058 1.855 -11.958 1.00 74.75 90 THR A N 1
ATOM 705 C CA . THR A 1 90 ? 2.949 0.708 -12.195 1.00 74.75 90 THR A CA 1
ATOM 706 C C . THR A 1 90 ? 2.823 0.198 -13.627 1.00 74.75 90 THR A C 1
ATOM 708 O O . THR A 1 90 ? 3.826 -0.074 -14.284 1.00 74.75 90 THR A O 1
ATOM 711 N N . GLU A 1 91 ? 1.608 0.111 -14.165 1.00 81.50 91 GLU A N 1
ATOM 712 C CA . GLU A 1 91 ? 1.384 -0.255 -15.561 1.00 81.50 91 GLU A CA 1
ATOM 713 C C . GLU A 1 91 ? 1.945 0.783 -16.535 1.00 81.50 91 GLU A C 1
ATOM 715 O O . GLU A 1 91 ? 2.499 0.411 -17.574 1.00 81.50 91 GLU A O 1
ATOM 720 N N . ARG A 1 92 ? 1.800 2.079 -16.228 1.00 82.12 92 ARG A N 1
ATOM 721 C CA . ARG A 1 92 ? 2.379 3.172 -17.019 1.00 82.12 92 ARG A CA 1
ATOM 722 C C . ARG A 1 92 ? 3.903 3.078 -17.014 1.00 82.12 92 ARG A C 1
ATOM 724 O O . ARG A 1 92 ? 4.508 3.103 -18.085 1.00 82.12 92 ARG A O 1
ATOM 731 N N . GLN A 1 93 ? 4.501 2.888 -15.843 1.00 80.06 93 GLN A N 1
ATOM 732 C CA . GLN A 1 93 ? 5.936 2.703 -15.654 1.00 80.06 93 GLN A CA 1
ATOM 733 C C . GLN A 1 93 ? 6.439 1.469 -16.420 1.00 80.06 93 GLN A C 1
ATOM 735 O O . GLN A 1 93 ? 7.390 1.558 -17.192 1.00 80.06 93 GLN A O 1
ATOM 740 N N . HIS A 1 94 ? 5.767 0.321 -16.289 1.00 85.88 94 HIS A N 1
ATOM 741 C CA . HIS A 1 94 ? 6.117 -0.912 -16.999 1.00 85.88 94 HIS A CA 1
ATOM 742 C C . HIS A 1 94 ? 5.987 -0.776 -18.520 1.00 85.88 94 HIS A C 1
ATOM 744 O O . HIS A 1 94 ? 6.795 -1.344 -19.258 1.00 85.88 94 HIS A O 1
ATOM 750 N N . ARG A 1 95 ? 4.998 -0.018 -19.012 1.00 85.56 95 ARG A N 1
ATOM 751 C CA . ARG A 1 95 ? 4.895 0.327 -20.438 1.00 85.56 95 ARG A CA 1
ATOM 752 C C . ARG A 1 95 ? 6.058 1.207 -20.889 1.00 85.56 95 ARG A C 1
ATOM 754 O O . ARG A 1 95 ? 6.643 0.913 -21.929 1.00 85.56 95 ARG A O 1
ATOM 761 N N . ALA A 1 96 ? 6.424 2.221 -20.106 1.00 85.75 96 ALA A N 1
ATOM 762 C CA . ALA A 1 96 ? 7.570 3.078 -20.403 1.00 85.75 96 ALA A CA 1
ATOM 763 C C . ALA A 1 96 ? 8.878 2.267 -20.457 1.00 85.75 96 ALA A C 1
ATOM 765 O O . ALA A 1 96 ? 9.622 2.361 -21.431 1.00 85.75 96 ALA A O 1
ATOM 766 N N . TYR A 1 97 ? 9.107 1.378 -19.487 1.00 88.19 97 TYR A N 1
ATOM 767 C CA . TYR A 1 97 ? 10.247 0.459 -19.493 1.00 88.19 97 TYR A CA 1
ATOM 768 C C . TYR A 1 97 ? 10.274 -0.427 -20.736 1.00 88.19 97 TYR A C 1
ATOM 770 O O . TYR A 1 97 ? 11.297 -0.483 -21.414 1.00 88.19 97 TYR A O 1
ATOM 778 N N . ARG A 1 98 ? 9.144 -1.043 -21.106 1.00 87.56 98 ARG A N 1
ATOM 779 C CA . ARG A 1 98 ? 9.076 -1.863 -22.325 1.00 87.56 98 ARG A CA 1
ATOM 780 C C . ARG A 1 98 ? 9.374 -1.069 -23.589 1.00 87.56 98 ARG A C 1
ATOM 782 O O . ARG A 1 98 ? 10.055 -1.592 -24.464 1.00 87.56 98 ARG A O 1
ATOM 789 N N . SER A 1 99 ? 8.912 0.180 -23.680 1.00 85.88 99 SER A N 1
ATOM 790 C CA . SER A 1 99 ? 9.237 1.042 -24.824 1.00 85.88 99 SER A CA 1
ATOM 791 C C . SER A 1 99 ? 10.728 1.380 -24.916 1.00 85.88 99 SER A C 1
ATOM 793 O O . SER A 1 99 ? 11.228 1.611 -26.009 1.00 85.88 99 SER A O 1
ATOM 795 N N . ALA A 1 100 ? 11.443 1.330 -23.788 1.00 87.81 100 ALA A N 1
ATOM 796 C CA . ALA A 1 100 ? 12.892 1.488 -23.708 1.00 87.81 100 ALA A CA 1
ATOM 797 C C . ALA A 1 100 ? 13.665 0.157 -23.833 1.00 87.81 100 ALA A C 1
ATOM 799 O O . ALA A 1 100 ? 14.862 0.124 -23.564 1.00 87.81 100 ALA A O 1
ATOM 800 N N . GLY A 1 101 ? 13.000 -0.950 -24.187 1.00 89.56 101 GLY A N 1
ATOM 801 C CA . GLY A 1 101 ? 13.642 -2.264 -24.316 1.00 89.56 101 GLY A CA 1
ATOM 802 C C . GLY A 1 101 ? 13.772 -3.057 -23.010 1.00 89.56 101 GLY A C 1
ATOM 803 O O . GLY A 1 101 ? 14.420 -4.100 -22.978 1.00 89.56 101 GLY A O 1
ATOM 804 N N . LEU A 1 102 ? 13.164 -2.591 -21.914 1.00 90.19 102 LEU A N 1
ATOM 805 C CA . LEU A 1 102 ? 13.282 -3.205 -20.590 1.00 90.19 102 LEU A CA 1
ATOM 806 C C . LEU A 1 102 ? 12.037 -4.014 -20.221 1.00 90.19 102 LEU A C 1
ATOM 808 O O . LEU A 1 102 ? 10.907 -3.526 -20.276 1.00 90.19 102 LEU A O 1
ATOM 812 N N . HIS A 1 103 ? 12.244 -5.239 -19.742 1.00 90.94 103 HIS A N 1
ATOM 813 C CA . HIS A 1 103 ? 11.188 -6.044 -19.138 1.00 90.94 103 HIS A CA 1
ATOM 814 C C . HIS A 1 103 ? 11.419 -6.188 -17.631 1.00 90.94 103 HIS A C 1
ATOM 816 O O . HIS A 1 103 ? 12.341 -6.871 -17.195 1.00 90.94 103 HIS A O 1
ATOM 822 N N . VAL A 1 104 ? 10.569 -5.530 -16.841 1.00 87.62 104 VAL A N 1
ATOM 823 C CA . VAL A 1 104 ? 10.608 -5.582 -15.375 1.00 87.62 104 VAL A CA 1
ATOM 824 C C . VAL A 1 104 ? 9.602 -6.615 -14.874 1.00 87.62 104 VAL A C 1
ATOM 826 O O . VAL A 1 104 ? 8.437 -6.592 -15.277 1.00 87.62 104 VAL A O 1
ATOM 829 N N . ILE A 1 105 ? 10.053 -7.506 -13.990 1.00 85.56 105 ILE A N 1
ATOM 830 C CA . ILE A 1 105 ? 9.214 -8.488 -13.299 1.00 85.56 105 ILE A CA 1
ATOM 831 C C . ILE A 1 105 ? 9.190 -8.203 -11.798 1.00 85.56 105 ILE A C 1
ATOM 833 O O . ILE A 1 105 ? 10.220 -7.927 -11.185 1.00 85.56 105 ILE A O 1
ATOM 837 N N . GLY A 1 106 ? 8.003 -8.272 -11.198 1.00 78.56 106 GLY A N 1
ATOM 838 C CA . GLY A 1 106 ? 7.843 -8.203 -9.749 1.00 78.56 106 GLY A CA 1
ATOM 839 C C . GLY A 1 106 ? 7.984 -9.590 -9.131 1.00 78.56 106 GLY A C 1
ATOM 840 O O . GLY A 1 106 ? 7.263 -10.509 -9.513 1.00 78.56 106 GLY A O 1
ATOM 841 N N . ILE A 1 107 ? 8.874 -9.742 -8.150 1.00 75.94 107 ILE A N 1
ATOM 842 C CA . ILE A 1 107 ? 9.050 -10.996 -7.408 1.00 75.94 107 ILE A CA 1
ATOM 843 C C . ILE A 1 107 ? 8.491 -10.811 -6.001 1.00 75.94 107 ILE A C 1
ATOM 845 O O . ILE A 1 107 ? 8.887 -9.897 -5.279 1.00 75.94 107 ILE A O 1
ATOM 849 N N . ARG A 1 108 ? 7.591 -11.703 -5.573 1.00 72.12 108 ARG A N 1
ATOM 850 C CA . ARG A 1 108 ? 7.181 -11.750 -4.164 1.00 72.12 108 ARG A 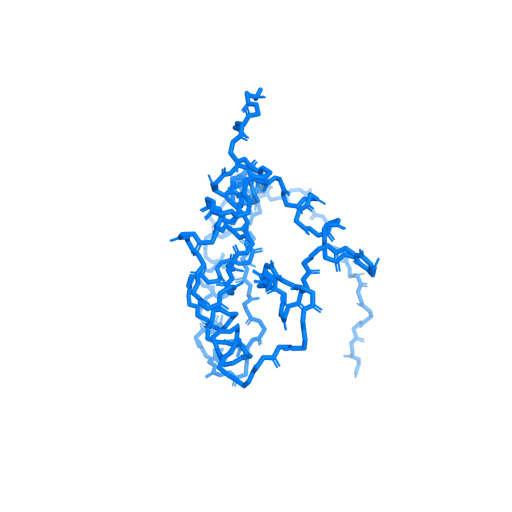CA 1
ATOM 851 C C . ARG A 1 108 ? 8.278 -12.443 -3.342 1.00 72.12 108 ARG A C 1
ATOM 853 O O . ARG A 1 108 ? 8.593 -13.590 -3.658 1.00 72.12 108 ARG A O 1
ATOM 860 N N . PRO A 1 109 ? 8.803 -11.837 -2.257 1.00 69.56 109 PRO A N 1
ATOM 861 C CA . PRO A 1 109 ? 9.912 -12.407 -1.480 1.00 69.56 109 PRO A CA 1
ATOM 862 C C . PRO A 1 109 ? 9.674 -13.839 -0.978 1.00 69.56 109 PRO A C 1
ATOM 864 O O . PRO A 1 109 ? 10.594 -14.651 -0.961 1.00 69.56 109 PRO A O 1
ATOM 867 N N . ASN A 1 110 ? 8.432 -14.188 -0.624 1.00 65.88 110 ASN A N 1
ATOM 868 C CA . ASN A 1 110 ? 8.094 -15.544 -0.177 1.00 65.88 110 ASN A CA 1
ATOM 869 C C . ASN A 1 110 ? 8.230 -16.602 -1.282 1.00 65.88 110 ASN A C 1
ATOM 871 O O . ASN A 1 110 ? 8.498 -17.759 -0.969 1.00 65.88 110 ASN A O 1
ATOM 875 N N . ARG A 1 111 ? 8.088 -16.230 -2.561 1.00 73.81 111 ARG A N 1
ATOM 876 C CA . ARG A 1 111 ? 8.182 -17.175 -3.686 1.00 73.81 111 ARG A CA 1
ATOM 877 C C . ARG A 1 111 ? 9.581 -17.776 -3.794 1.00 73.81 111 ARG A C 1
ATOM 879 O O . ARG A 1 111 ? 9.696 -18.963 -4.048 1.00 73.81 111 ARG A O 1
ATOM 886 N N . LEU A 1 112 ? 10.618 -17.001 -3.469 1.00 78.88 112 LEU A N 1
ATOM 887 C CA . LEU A 1 112 ? 11.999 -17.490 -3.418 1.00 78.88 112 LEU A CA 1
ATOM 888 C C . LEU A 1 112 ? 12.177 -18.663 -2.439 1.00 78.88 112 LEU A C 1
ATOM 890 O O . LEU A 1 112 ? 12.988 -19.547 -2.686 1.00 78.88 112 LEU A O 1
ATOM 894 N N . ARG A 1 113 ? 11.428 -18.674 -1.329 1.00 78.00 113 ARG A N 1
ATOM 895 C CA . ARG A 1 113 ? 11.520 -19.726 -0.304 1.00 78.00 113 ARG A CA 1
ATOM 896 C C . ARG A 1 113 ? 10.587 -20.903 -0.567 1.00 78.00 113 ARG A C 1
ATOM 898 O O . ARG A 1 113 ? 10.928 -22.024 -0.219 1.00 78.00 113 ARG A O 1
ATOM 905 N N . LEU A 1 114 ? 9.399 -20.632 -1.104 1.00 76.38 114 LEU A N 1
ATOM 906 C CA . LEU A 1 114 ? 8.322 -21.618 -1.215 1.00 76.38 114 LEU A CA 1
ATOM 907 C C . LEU A 1 114 ? 8.275 -22.324 -2.577 1.00 76.38 114 LEU A C 1
ATOM 909 O O . LEU A 1 114 ? 7.740 -23.422 -2.657 1.00 76.38 114 LEU A O 1
ATOM 913 N N . ASP A 1 115 ? 8.796 -21.695 -3.633 1.00 82.75 115 ASP A N 1
ATOM 914 C CA . ASP A 1 115 ? 8.758 -22.204 -5.012 1.00 82.75 115 ASP A CA 1
ATOM 915 C C . ASP A 1 115 ? 9.934 -21.638 -5.844 1.00 82.75 115 ASP A C 1
ATOM 917 O O . ASP A 1 115 ? 9.738 -20.814 -6.748 1.00 82.75 115 ASP A O 1
ATOM 921 N N . PRO A 1 116 ? 11.185 -22.016 -5.517 1.00 88.94 116 PRO A N 1
ATOM 922 C CA . PRO A 1 116 ? 12.365 -21.518 -6.223 1.00 88.94 116 PRO A CA 1
ATOM 923 C C . PRO A 1 116 ? 12.405 -21.963 -7.693 1.00 88.94 116 PRO A C 1
ATOM 925 O O . PRO A 1 116 ? 12.797 -21.178 -8.556 1.00 88.94 116 PRO A O 1
ATOM 928 N N . ASP A 1 117 ? 11.943 -23.177 -8.005 1.00 93.50 117 ASP A N 1
ATOM 929 C CA . ASP A 1 117 ? 11.928 -23.701 -9.376 1.00 93.50 117 ASP A CA 1
ATOM 930 C C . ASP A 1 117 ? 10.886 -23.000 -10.254 1.00 93.50 117 ASP A C 1
ATOM 932 O O . ASP A 1 117 ? 11.112 -22.773 -11.446 1.00 93.50 117 ASP A O 1
ATOM 936 N N . GLY A 1 118 ? 9.724 -22.652 -9.692 1.00 87.81 118 GLY A N 1
ATOM 937 C CA . GLY A 1 118 ? 8.738 -21.806 -10.360 1.00 87.81 118 GLY A CA 1
ATOM 938 C C . GLY A 1 118 ? 9.280 -20.412 -10.630 1.00 87.81 118 GLY A C 1
ATOM 939 O O . GLY A 1 118 ? 9.202 -19.939 -11.761 1.00 87.81 118 GLY A O 1
ATOM 940 N N . LEU A 1 119 ? 9.921 -19.793 -9.637 1.00 89.81 119 LEU A N 1
ATOM 941 C CA . LEU A 1 119 ? 10.571 -18.497 -9.819 1.00 89.81 119 LEU A CA 1
ATOM 942 C C . LEU A 1 119 ? 11.651 -18.536 -10.911 1.00 89.81 119 LEU A C 1
ATOM 944 O O . LEU A 1 119 ? 11.727 -17.624 -11.732 1.00 89.81 119 LEU A O 1
ATOM 948 N N . TYR A 1 120 ? 12.476 -19.583 -10.945 1.00 91.81 120 TYR A N 1
ATOM 949 C CA . TYR A 1 120 ? 13.503 -19.734 -11.974 1.00 91.81 120 TYR A CA 1
ATOM 950 C C . TYR A 1 120 ? 12.896 -19.800 -13.381 1.00 91.81 120 TYR A C 1
ATOM 952 O O . TYR A 1 120 ? 13.373 -19.127 -14.298 1.00 91.81 120 TYR A O 1
ATOM 960 N N . ARG A 1 121 ? 11.800 -20.550 -13.548 1.00 93.00 121 ARG A N 1
ATOM 961 C CA . ARG A 1 121 ? 11.047 -20.592 -14.810 1.00 93.00 121 ARG A CA 1
ATOM 962 C C . ARG A 1 121 ? 10.496 -19.220 -15.190 1.00 93.00 121 ARG A C 1
ATOM 964 O O . ARG A 1 121 ? 10.710 -18.800 -16.324 1.00 93.00 121 ARG A O 1
ATOM 971 N N . ASP A 1 122 ? 9.905 -18.494 -14.243 1.00 89.38 122 ASP A N 1
ATOM 972 C CA . ASP A 1 122 ? 9.396 -17.135 -14.470 1.00 89.38 122 ASP A CA 1
ATOM 973 C C . ASP A 1 122 ? 10.516 -16.188 -14.956 1.00 89.38 122 ASP A C 1
ATOM 975 O O . ASP A 1 122 ? 10.317 -15.390 -15.873 1.00 89.38 122 ASP A O 1
ATOM 979 N N . VAL A 1 123 ? 11.725 -16.300 -14.391 1.00 92.25 123 VAL A N 1
ATOM 980 C CA . VAL A 1 123 ? 12.900 -15.516 -14.814 1.00 92.25 123 VAL A CA 1
ATOM 981 C C . VAL A 1 123 ? 13.344 -15.885 -16.232 1.00 92.25 123 VAL A C 1
ATOM 983 O O . VAL A 1 123 ? 13.655 -14.999 -17.033 1.00 92.25 123 VAL A O 1
ATOM 986 N N . LEU A 1 124 ? 13.373 -17.176 -16.575 1.00 94.81 124 LEU A N 1
ATOM 987 C CA . LEU A 1 124 ? 13.714 -17.618 -17.930 1.00 94.81 124 LEU A CA 1
ATOM 988 C C . LEU A 1 124 ? 12.676 -17.161 -18.962 1.00 94.81 124 LEU A C 1
ATOM 990 O O . LEU A 1 124 ? 13.048 -16.742 -20.062 1.00 94.81 124 LEU A O 1
ATOM 994 N N . ASP A 1 125 ? 11.394 -17.204 -18.611 1.00 93.50 125 ASP A N 1
ATOM 995 C CA . ASP A 1 125 ? 10.304 -16.694 -19.441 1.00 93.50 125 ASP A CA 1
ATOM 996 C C . ASP A 1 125 ? 10.447 -15.182 -19.654 1.00 93.50 125 ASP A C 1
ATOM 998 O O . ASP A 1 125 ? 10.420 -14.706 -20.792 1.00 93.50 125 ASP A O 1
ATOM 1002 N N . ALA A 1 126 ? 10.708 -14.431 -18.582 1.00 91.06 126 ALA A N 1
ATOM 1003 C CA . ALA A 1 126 ? 10.952 -12.995 -18.647 1.00 91.06 126 ALA A CA 1
ATOM 1004 C C . ALA A 1 126 ? 12.154 -12.653 -19.539 1.00 91.06 126 ALA A C 1
ATOM 1006 O O . ALA A 1 126 ? 12.094 -11.721 -20.342 1.00 91.06 126 ALA A O 1
ATOM 1007 N N . ARG A 1 127 ? 13.233 -13.440 -19.465 1.00 91.88 127 ARG A N 1
ATOM 1008 C CA . ARG A 1 127 ? 14.400 -13.276 -20.339 1.00 91.88 127 ARG A CA 1
ATOM 1009 C C . ARG A 1 127 ? 14.044 -13.501 -21.811 1.00 91.88 127 ARG A C 1
ATOM 1011 O O . ARG A 1 127 ? 14.531 -12.757 -22.660 1.00 91.88 127 ARG A O 1
ATOM 1018 N N . ARG A 1 128 ? 13.193 -14.486 -22.128 1.00 93.94 128 ARG A N 1
ATOM 1019 C CA . ARG A 1 128 ? 12.708 -14.701 -23.506 1.00 93.94 128 ARG A CA 1
ATOM 1020 C C . ARG A 1 128 ? 11.886 -13.515 -24.007 1.00 93.94 128 ARG A C 1
ATOM 1022 O O . ARG A 1 128 ? 12.088 -13.090 -25.138 1.00 93.94 128 ARG A O 1
ATOM 1029 N N . VAL A 1 129 ? 11.019 -12.951 -23.166 1.00 90.56 129 VAL A N 1
ATOM 1030 C CA . VAL A 1 129 ? 10.261 -11.732 -23.499 1.00 90.56 129 VAL A CA 1
ATOM 1031 C C . VAL A 1 129 ? 11.203 -10.554 -23.742 1.00 90.56 129 VAL A C 1
ATOM 1033 O O . VAL A 1 129 ? 11.065 -9.869 -24.750 1.00 90.56 129 VAL A O 1
ATOM 1036 N N . ALA A 1 130 ? 12.181 -10.336 -22.858 1.00 90.75 130 ALA A N 1
ATOM 1037 C CA . ALA A 1 130 ? 13.151 -9.250 -22.990 1.00 90.75 130 ALA A CA 1
ATOM 1038 C C . ALA A 1 130 ? 13.967 -9.351 -24.289 1.00 90.75 130 ALA A C 1
ATOM 1040 O O . ALA A 1 130 ? 14.197 -8.342 -24.943 1.00 90.75 130 ALA A O 1
ATOM 1041 N N . ALA A 1 131 ? 14.347 -10.564 -24.700 1.00 90.38 131 ALA A N 1
ATOM 1042 C CA . ALA A 1 131 ? 15.094 -10.795 -25.937 1.00 90.38 131 ALA A CA 1
ATOM 1043 C C . ALA A 1 131 ? 14.316 -10.433 -27.218 1.00 90.38 131 ALA A C 1
ATOM 1045 O O . ALA A 1 131 ? 14.931 -10.259 -28.266 1.00 90.38 131 ALA A O 1
ATOM 1046 N N . ALA A 1 132 ? 12.985 -10.331 -27.145 1.00 90.44 132 ALA A N 1
ATOM 1047 C CA . ALA A 1 132 ? 12.136 -9.918 -28.262 1.00 90.44 132 ALA A CA 1
ATOM 1048 C C . ALA A 1 132 ? 11.884 -8.397 -28.310 1.00 90.44 132 ALA A C 1
ATOM 1050 O O . ALA A 1 132 ? 11.232 -7.916 -29.237 1.00 90.44 132 ALA A O 1
ATOM 1051 N N . LEU A 1 133 ? 12.350 -7.641 -27.311 1.00 89.06 133 LEU A N 1
ATOM 1052 C CA . LEU A 1 133 ? 12.211 -6.186 -27.262 1.00 89.06 133 LEU A CA 1
ATOM 1053 C C . LEU A 1 133 ? 13.350 -5.488 -28.026 1.00 89.06 133 LEU A C 1
ATOM 1055 O O . LEU A 1 133 ? 14.394 -6.097 -28.276 1.00 89.06 133 LEU A O 1
ATOM 1059 N N . PRO A 1 134 ? 13.185 -4.198 -28.378 1.00 87.94 134 PRO A N 1
ATOM 1060 C CA . PRO A 1 134 ? 14.291 -3.385 -28.871 1.00 87.94 134 PRO A CA 1
ATOM 1061 C C . PRO A 1 134 ? 15.480 -3.404 -27.895 1.00 87.94 134 PRO A C 1
ATOM 1063 O O . PRO A 1 134 ? 15.257 -3.475 -26.683 1.00 87.94 134 PRO A O 1
ATOM 1066 N N . PRO A 1 135 ? 16.732 -3.310 -28.380 1.00 87.00 135 PRO A N 1
ATOM 1067 C CA . PRO A 1 135 ? 17.896 -3.218 -27.507 1.00 87.00 135 PRO A CA 1
ATOM 1068 C C . PRO A 1 135 ? 17.772 -2.021 -26.563 1.00 87.00 135 PRO A C 1
ATOM 1070 O O . PRO A 1 135 ? 17.536 -0.898 -27.006 1.00 87.00 135 PRO A O 1
ATOM 1073 N N . ALA A 1 136 ? 17.935 -2.258 -25.264 1.00 85.25 136 ALA A N 1
ATOM 1074 C CA . ALA A 1 136 ? 17.909 -1.191 -24.277 1.00 85.25 136 ALA A CA 1
ATOM 1075 C C . ALA A 1 136 ? 19.265 -0.471 -24.228 1.00 85.25 136 ALA A C 1
ATOM 1077 O O . ALA A 1 136 ? 20.297 -1.101 -23.990 1.00 85.25 136 ALA A O 1
ATOM 1078 N N . GLU A 1 137 ? 19.266 0.853 -24.379 1.00 84.62 137 GLU A N 1
ATOM 1079 C CA . GLU A 1 137 ? 20.443 1.700 -24.141 1.00 84.62 137 GLU A CA 1
ATOM 1080 C C . GLU A 1 137 ? 20.613 1.976 -22.641 1.00 84.62 137 GLU A C 1
ATOM 1082 O O . GLU A 1 137 ? 20.476 3.101 -22.162 1.00 84.62 137 GLU A O 1
ATOM 1087 N N . VAL A 1 138 ? 20.868 0.923 -21.862 1.00 79.88 138 VAL A N 1
ATOM 1088 C CA . VAL A 1 138 ? 21.093 1.045 -20.419 1.00 79.88 138 VAL A CA 1
ATOM 1089 C C . VAL A 1 138 ? 22.388 0.376 -19.998 1.00 79.88 138 VAL A C 1
ATOM 1091 O O . VAL A 1 138 ? 22.742 -0.706 -20.462 1.00 79.88 138 VAL A O 1
ATOM 1094 N N . THR A 1 139 ? 23.074 1.006 -19.052 1.00 83.38 139 THR A N 1
ATOM 1095 C CA . THR A 1 139 ? 24.248 0.429 -18.404 1.00 83.38 139 THR A CA 1
ATOM 1096 C C . THR A 1 139 ? 23.839 -0.077 -17.035 1.00 83.38 139 THR A C 1
ATOM 1098 O O . THR A 1 139 ? 23.358 0.692 -16.202 1.00 83.38 139 THR A O 1
ATOM 1101 N N . TRP A 1 140 ? 24.053 -1.366 -16.785 1.00 82.75 140 TRP A N 1
ATOM 1102 C CA . TRP A 1 140 ? 23.875 -1.916 -15.449 1.00 82.75 140 TRP A CA 1
ATOM 1103 C C . TRP A 1 140 ? 24.874 -1.278 -14.479 1.00 82.75 140 TRP A C 1
ATOM 1105 O O . TRP A 1 140 ? 26.070 -1.188 -14.769 1.00 82.75 140 TRP A O 1
ATOM 1115 N N . ARG A 1 141 ? 24.377 -0.848 -13.319 1.00 84.50 141 ARG A N 1
ATOM 1116 C CA . ARG A 1 141 ? 25.195 -0.416 -12.189 1.00 84.50 141 ARG A CA 1
ATOM 1117 C C . ARG A 1 141 ? 24.822 -1.266 -10.973 1.00 84.50 141 ARG A C 1
ATOM 1119 O O . ARG A 1 141 ? 23.635 -1.369 -10.673 1.00 84.50 141 ARG A O 1
ATOM 1126 N N . PRO A 1 142 ? 25.789 -1.907 -10.300 1.00 81.25 142 PRO A N 1
ATOM 1127 C CA . PRO A 1 142 ? 25.517 -2.602 -9.053 1.00 81.25 142 PRO A CA 1
ATOM 1128 C C . PRO A 1 142 ? 25.172 -1.590 -7.961 1.00 81.25 142 PRO A C 1
ATOM 1130 O O . PRO A 1 142 ? 25.990 -0.732 -7.636 1.00 81.25 142 PRO A O 1
ATOM 1133 N N . ASP A 1 143 ? 23.988 -1.733 -7.373 1.00 72.12 143 ASP A N 1
ATOM 1134 C CA . ASP A 1 143 ? 23.545 -0.902 -6.245 1.00 72.12 143 ASP A CA 1
ATOM 1135 C C . ASP A 1 143 ? 23.944 -1.494 -4.878 1.00 72.12 143 ASP A C 1
ATOM 1137 O O . ASP A 1 143 ? 23.853 -0.819 -3.854 1.00 72.12 143 ASP A O 1
ATOM 1141 N N . LEU A 1 144 ? 24.415 -2.747 -4.842 1.00 58.41 144 LEU A N 1
ATOM 1142 C CA . LEU A 1 144 ? 24.907 -3.426 -3.641 1.00 58.41 144 LEU A CA 1
ATOM 1143 C C . LEU A 1 144 ? 26.237 -4.139 -3.935 1.00 58.41 144 LEU A C 1
ATOM 1145 O O . LEU A 1 144 ? 26.387 -4.699 -5.025 1.00 58.41 144 LEU A O 1
ATOM 1149 N N . PRO A 1 145 ? 27.198 -4.144 -2.989 1.00 54.78 145 PRO A N 1
ATOM 1150 C CA . PRO A 1 145 ? 28.434 -4.895 -3.155 1.00 54.78 145 PRO A CA 1
ATOM 1151 C C . PRO A 1 145 ? 28.114 -6.386 -3.290 1.00 54.78 145 PRO A C 1
ATOM 1153 O O . PRO A 1 145 ? 27.330 -6.935 -2.514 1.00 54.78 145 PRO A O 1
ATOM 1156 N N . SER A 1 146 ? 28.715 -7.031 -4.290 1.00 55.03 146 SER A N 1
ATOM 1157 C CA . SER A 1 146 ? 28.622 -8.474 -4.490 1.00 55.03 146 SER A CA 1
ATOM 1158 C C . SER A 1 146 ? 29.039 -9.180 -3.201 1.00 55.03 146 SER A C 1
ATOM 1160 O O . SER A 1 146 ? 30.138 -8.938 -2.702 1.00 55.03 146 SER A O 1
ATOM 1162 N N . ALA A 1 147 ? 28.171 -10.031 -2.652 1.00 54.12 147 ALA A N 1
ATOM 1163 C CA . ALA A 1 147 ? 28.572 -10.933 -1.581 1.00 54.12 147 ALA A CA 1
ATOM 1164 C C . ALA A 1 147 ? 29.630 -11.887 -2.158 1.00 54.12 147 ALA A C 1
ATOM 1166 O O . ALA A 1 147 ? 29.318 -12.671 -3.057 1.00 54.12 147 ALA A O 1
ATOM 1167 N N . GLY A 1 148 ? 30.879 -11.703 -1.727 1.00 48.62 148 GLY A N 1
ATOM 1168 C CA . GLY A 1 148 ? 32.002 -12.590 -2.035 1.00 48.62 148 GLY A CA 1
ATOM 1169 C C . GLY A 1 148 ? 31.942 -13.893 -1.258 1.00 48.62 148 GLY A C 1
ATOM 1170 O O . GLY A 1 148 ? 31.230 -13.937 -0.228 1.00 48.62 148 GLY A O 1
#

Radius of gyration: 19.92 Å; chains: 1; bounding box: 53×40×50 Å

pLDDT: mean 82.59, std 12.74, range [43.16, 97.06]

Foldseek 3Di:
DDQDPCLPPLVVVCVQADQQKDFLLVSVVVPQDSVNVVVQCPVVHQWHDLDQRMIRNGPDDDDPVNNVVRVCCCPDPVPPSAHPVRVVVVVVVQVVQLLQLHHDDDDDPVCCVPPVPVVVVVVVVSVVVSVPGDDHPDDDDDPDPPDD

Sequence (148 aa):
MRRNPNTDDLTYLRTFADDDVIAVVELVRLGVPETTVYRRCRPGGPWRLLAPGVVLLTTGVPTRSQRLRAALLHGGPEHHFMTPDQVIETERQHRAYRSAGLHVIGIRPNRLRLDPDGLYRDVLDARRVAAALPPAEVTWRPDLPSAG

Secondary structure (DSSP, 8-state):
-PPPGGGG-HHHHHTT-BTTEEEHHHHHHTT--HHHHHHHTSTTSS-EEEETTEEESSSSPPPHHHHHHHHHHHHSTT--SS-HHHHHHHHHHHHHHHHTT-------HHHHHH-HHHHHHHHHHHHHHHHTSPPP------SS----